Protein AF-A0A6C7N9E8-F1 (afdb_monomer_lite)

Sequence (148 aa):
MQIVQTLETINVNTDDISVFQYFKDLITKNFTKVIGRKNKIFSFFEENEIPQRRYFLKVLNQKYRKSTNEGIENLQDAHFKTFRLIFEQNNMLKPMLFIKIDFAAGRILMKLSSNEKLFVTYIRNYFQDHNIEYNEMTNILILEYKNE

Secondary structure (DSSP, 8-state):
-EEEE-SSEEEEEES-HHHHHHHHHHHHHH-SSEEEETTEEEE---GGGHHHHHHHHHHHHHHHHHHHSSPPTTGGGGGGSEEEEEE--TT-------EEEEEETTEEEEEESS--HHHHHHHHHHSTTS-EEEETTTTEEEEE----

Organism: Campylobacter coli (NCBI:txid195)

Foldseek 3Di:
DDWDDDPAEIEAEDQDPVVLVVLVCLCVVQADQWDDDPFKIKGADDPVRLVSLQVSLVVVQVVVCVVPVDGDPPSNPCSNHMYMYGNDNVDDPPPDWDWDWDDDDQKIKTATPAQPVVVLVVVCVVPVVWDWDADRVRRIIMTGDDDD

pLDDT: mean 89.99, std 8.7, range [50.0, 96.62]

Radius of gyration: 25.24 Å; chains: 1; bounding box: 54×40×62 Å

Structure (mmCIF, N/CA/C/O backbone):
data_AF-A0A6C7N9E8-F1
#
_entry.id   AF-A0A6C7N9E8-F1
#
loop_
_atom_site.group_PDB
_atom_site.id
_atom_site.type_symbol
_atom_site.label_atom_id
_atom_site.label_alt_id
_atom_site.label_comp_id
_atom_site.label_asym_id
_atom_site.label_entity_id
_atom_site.label_seq_id
_atom_site.pdbx_PDB_ins_code
_atom_site.Cartn_x
_atom_site.Cartn_y
_atom_site.Cartn_z
_atom_site.occupancy
_atom_site.B_iso_or_equiv
_atom_site.auth_seq_id
_atom_site.auth_comp_id
_atom_site.auth_asym_id
_atom_site.auth_atom_id
_atom_site.pdbx_PDB_model_num
ATOM 1 N N . MET A 1 1 ? -1.557 12.677 2.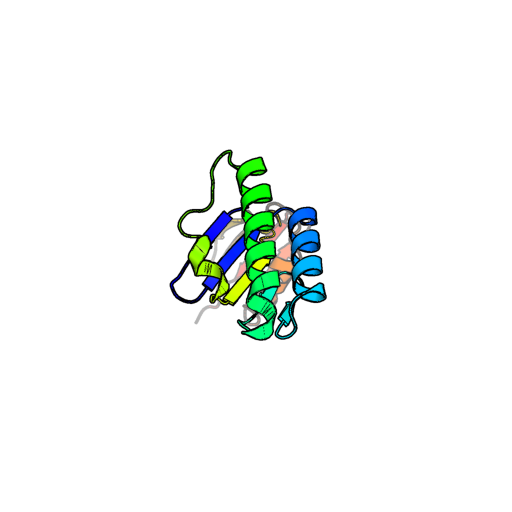645 1.00 88.12 1 MET A N 1
ATOM 2 C CA . MET A 1 1 ? -2.492 11.664 3.193 1.00 88.12 1 MET A CA 1
ATOM 3 C C . MET A 1 1 ? -3.798 11.716 2.423 1.00 88.12 1 MET A C 1
ATOM 5 O O . MET A 1 1 ? -4.386 12.783 2.321 1.00 88.12 1 MET A O 1
ATOM 9 N N . GLN A 1 2 ? -4.238 10.580 1.895 1.00 90.50 2 GLN A N 1
ATOM 10 C CA . GLN A 1 2 ? -5.462 10.424 1.117 1.00 90.50 2 GLN A CA 1
ATOM 11 C C . GLN A 1 2 ? -6.367 9.393 1.796 1.00 90.50 2 GLN A C 1
ATOM 13 O O . GLN A 1 2 ? -5.880 8.390 2.321 1.00 90.50 2 GLN A O 1
ATOM 18 N N . ILE A 1 3 ? -7.677 9.641 1.790 1.00 91.94 3 ILE A N 1
ATOM 19 C CA . ILE A 1 3 ? -8.673 8.736 2.368 1.00 91.94 3 ILE A CA 1
ATOM 20 C C . ILE A 1 3 ? -9.589 8.231 1.258 1.00 91.94 3 ILE A C 1
ATOM 22 O O . ILE A 1 3 ? -10.211 9.030 0.565 1.00 91.94 3 ILE A O 1
ATOM 26 N N . VAL A 1 4 ? -9.693 6.911 1.103 1.00 91.75 4 VAL A N 1
ATOM 27 C CA . VAL A 1 4 ? -10.581 6.274 0.118 1.00 91.75 4 VAL A CA 1
ATOM 28 C C . VAL A 1 4 ? -11.508 5.307 0.834 1.00 91.75 4 VAL A C 1
ATOM 30 O O . VAL A 1 4 ? -11.057 4.343 1.456 1.00 91.75 4 VAL A O 1
ATOM 33 N N . GLN A 1 5 ? -12.811 5.547 0.743 1.00 91.62 5 GLN A N 1
ATOM 34 C CA . GLN A 1 5 ? -13.820 4.715 1.389 1.00 91.62 5 GLN A CA 1
ATOM 35 C C . GLN A 1 5 ? -14.563 3.847 0.378 1.00 91.62 5 GLN A C 1
ATOM 37 O O . GLN A 1 5 ? -14.932 4.298 -0.701 1.00 91.62 5 GLN A O 1
ATOM 42 N N . THR A 1 6 ? -14.826 2.607 0.773 1.00 91.19 6 THR A N 1
ATOM 43 C CA . THR A 1 6 ? -15.800 1.717 0.135 1.00 91.19 6 THR A CA 1
ATOM 44 C C . THR A 1 6 ? -16.889 1.368 1.151 1.00 91.19 6 THR A C 1
ATOM 46 O O . THR A 1 6 ? -16.869 1.860 2.286 1.00 91.19 6 THR A O 1
ATOM 49 N N . LEU A 1 7 ? -17.847 0.521 0.766 1.00 88.62 7 LEU A N 1
ATOM 50 C CA . LEU A 1 7 ? -18.843 -0.008 1.703 1.00 88.62 7 LEU A CA 1
ATOM 51 C C . LEU A 1 7 ? -18.176 -0.771 2.860 1.00 88.62 7 LEU A C 1
ATOM 53 O O . LEU A 1 7 ? -18.527 -0.568 4.015 1.00 88.62 7 LEU A O 1
ATOM 57 N N . GLU A 1 8 ? -17.153 -1.571 2.560 1.00 91.69 8 GLU A N 1
ATOM 58 C CA . GLU A 1 8 ? -16.525 -2.483 3.525 1.00 91.69 8 GLU A CA 1
ATOM 59 C C . GLU A 1 8 ? -15.251 -1.930 4.175 1.00 91.69 8 GLU A C 1
ATOM 61 O O . GLU A 1 8 ? -14.792 -2.449 5.195 1.00 91.69 8 GLU A O 1
ATOM 66 N N . THR A 1 9 ? -14.623 -0.913 3.575 1.00 93.44 9 THR A N 1
ATOM 67 C CA . THR A 1 9 ? -13.268 -0.491 3.957 1.00 93.44 9 THR A CA 1
ATOM 68 C C . THR A 1 9 ? -13.113 1.019 4.031 1.00 93.44 9 THR A C 1
ATOM 70 O O . THR A 1 9 ? -13.749 1.769 3.290 1.00 93.44 9 THR A O 1
ATOM 73 N N . ILE A 1 10 ? -12.212 1.462 4.901 1.00 95.19 10 ILE A N 1
ATOM 74 C CA . ILE A 1 10 ? -11.631 2.804 4.866 1.00 95.19 10 ILE A CA 1
ATOM 75 C C . ILE A 1 10 ? -10.124 2.658 4.677 1.00 95.19 10 ILE A C 1
ATOM 77 O O . ILE A 1 10 ? -9.432 2.055 5.499 1.00 95.19 10 ILE A O 1
ATOM 81 N N . ASN A 1 11 ? -9.635 3.177 3.557 1.00 94.12 11 ASN A N 1
ATOM 82 C CA . ASN A 1 11 ? -8.226 3.184 3.201 1.00 94.12 11 ASN A CA 1
ATOM 83 C C . ASN A 1 11 ? -7.631 4.535 3.580 1.00 94.12 11 ASN A C 1
ATOM 85 O O . ASN A 1 11 ? -8.163 5.578 3.204 1.00 94.12 11 ASN A O 1
ATOM 89 N N . VAL A 1 12 ? -6.534 4.495 4.324 1.00 94.69 12 VAL A N 1
ATOM 90 C CA . VAL A 1 12 ? -5.713 5.634 4.709 1.00 94.69 12 VAL A CA 1
ATOM 91 C C . VAL A 1 12 ? -4.370 5.456 4.023 1.00 94.69 12 VAL A C 1
ATOM 93 O O . VAL A 1 12 ? -3.556 4.636 4.447 1.00 94.69 12 VAL A O 1
ATOM 96 N N . ASN A 1 13 ? -4.149 6.215 2.960 1.00 93.81 13 ASN A N 1
ATOM 97 C CA . ASN A 1 13 ? -2.916 6.188 2.191 1.00 93.81 13 ASN A CA 1
ATOM 98 C C . ASN A 1 13 ? -2.044 7.369 2.616 1.00 93.81 13 ASN A C 1
ATOM 100 O O . ASN A 1 13 ? -2.501 8.517 2.665 1.00 93.81 13 ASN A O 1
ATOM 104 N N . THR A 1 14 ? -0.791 7.107 2.967 1.00 91.94 14 THR A N 1
ATOM 105 C CA . THR A 1 14 ? 0.143 8.152 3.390 1.00 91.94 14 THR A CA 1
ATOM 106 C C . THR A 1 14 ? 1.547 7.859 2.898 1.00 91.94 14 THR A C 1
ATOM 108 O O . THR A 1 14 ? 2.018 6.732 2.984 1.00 91.94 14 THR A O 1
ATOM 111 N N . ASP A 1 15 ? 2.223 8.890 2.423 1.00 90.44 15 ASP A N 1
ATOM 112 C CA . ASP A 1 15 ? 3.640 8.913 2.065 1.00 90.44 15 ASP A CA 1
ATOM 113 C C . ASP A 1 15 ? 4.528 9.462 3.192 1.00 90.44 15 ASP A C 1
ATOM 115 O O . ASP A 1 15 ? 5.751 9.337 3.152 1.00 90.44 15 ASP A O 1
ATOM 119 N N . ASP A 1 16 ? 3.916 9.998 4.249 1.00 89.94 16 ASP A N 1
ATOM 120 C CA . ASP A 1 16 ? 4.589 10.375 5.489 1.00 89.94 16 ASP A CA 1
ATOM 121 C C . ASP A 1 16 ? 4.768 9.153 6.409 1.00 89.94 16 ASP A C 1
ATOM 123 O O . ASP A 1 16 ? 3.799 8.574 6.921 1.00 89.94 16 ASP A O 1
ATOM 127 N N . ILE A 1 17 ? 6.031 8.774 6.634 1.00 89.75 17 ILE A N 1
ATOM 128 C CA . ILE A 1 17 ? 6.412 7.626 7.466 1.00 89.75 17 ILE A CA 1
ATOM 129 C C . ILE A 1 17 ? 6.071 7.838 8.943 1.00 89.75 17 ILE A C 1
ATOM 131 O O . ILE A 1 17 ? 5.696 6.887 9.627 1.00 89.75 17 ILE A O 1
ATOM 135 N N . SER A 1 18 ? 6.147 9.072 9.437 1.00 91.31 18 SER A N 1
ATOM 136 C CA . SER A 1 18 ? 5.838 9.407 10.828 1.00 91.31 18 SER A CA 1
ATOM 137 C C . SER A 1 18 ? 4.343 9.257 11.086 1.00 91.31 18 SER A C 1
ATOM 139 O O . SER A 1 18 ? 3.930 8.689 12.098 1.00 91.31 18 SER A O 1
ATOM 141 N N . VAL A 1 19 ? 3.516 9.708 10.137 1.00 92.44 19 VAL A N 1
ATOM 142 C CA . VAL A 1 19 ? 2.060 9.512 10.179 1.00 92.44 19 VAL A CA 1
ATOM 143 C C . VAL A 1 19 ? 1.709 8.027 10.101 1.00 92.44 19 VAL A C 1
ATOM 145 O O . VAL A 1 19 ? 0.864 7.565 10.872 1.00 92.44 19 VAL A O 1
ATOM 148 N N . PHE A 1 20 ? 2.378 7.270 9.227 1.00 94.88 20 PHE A N 1
ATOM 149 C CA . PHE A 1 20 ? 2.171 5.827 9.121 1.00 94.88 20 PHE A CA 1
ATOM 150 C C . PHE A 1 20 ? 2.491 5.100 10.430 1.00 94.88 20 PHE A C 1
ATOM 152 O O . PHE A 1 20 ? 1.637 4.369 10.927 1.00 94.88 20 PHE A O 1
ATOM 159 N N . GLN A 1 21 ? 3.679 5.308 11.012 1.00 94.25 21 GLN A N 1
ATOM 160 C CA . GLN A 1 21 ? 4.056 4.630 12.259 1.00 94.25 21 GLN A CA 1
ATOM 161 C C . GLN A 1 21 ? 3.114 5.008 13.402 1.00 94.25 21 GLN A C 1
ATOM 163 O O . GLN A 1 21 ? 2.611 4.126 14.088 1.00 94.25 21 GLN A O 1
ATOM 168 N N . TYR A 1 22 ? 2.761 6.290 13.530 1.00 95.44 22 TYR A N 1
ATOM 169 C CA . TYR A 1 22 ? 1.812 6.743 14.546 1.00 95.44 22 TYR A CA 1
ATOM 170 C C . TYR A 1 22 ? 0.472 5.992 14.489 1.00 95.44 22 TYR A C 1
ATOM 172 O O . TYR A 1 22 ? -0.013 5.488 15.504 1.00 95.44 22 TYR A O 1
ATOM 180 N N . PHE A 1 23 ? -0.147 5.901 13.307 1.00 96.31 23 PHE A N 1
ATOM 181 C CA . PHE A 1 23 ? -1.422 5.196 13.174 1.00 96.31 23 PHE A CA 1
ATOM 182 C C . PHE A 1 23 ? -1.267 3.682 13.281 1.00 96.31 23 PHE A C 1
ATOM 184 O O . PHE A 1 23 ? -2.148 3.024 13.834 1.00 96.31 23 PHE A O 1
ATOM 191 N N . LYS A 1 24 ? -0.157 3.126 12.791 1.00 95.69 24 LYS A N 1
ATOM 192 C CA . LYS A 1 24 ? 0.164 1.706 12.926 1.00 95.69 24 LYS A CA 1
ATOM 193 C C . LYS A 1 24 ? 0.277 1.302 14.397 1.00 95.69 24 LYS A C 1
ATOM 195 O O . LYS A 1 24 ? -0.294 0.280 14.778 1.00 95.69 24 LYS A O 1
ATOM 200 N N . ASP A 1 25 ? 0.940 2.108 15.217 1.00 95.31 25 ASP A N 1
ATOM 201 C CA . ASP A 1 25 ? 1.091 1.864 16.653 1.00 95.31 25 ASP A CA 1
ATOM 202 C C . ASP A 1 25 ? -0.255 1.970 17.374 1.00 95.31 25 ASP A C 1
ATOM 204 O O . ASP A 1 25 ? -0.596 1.105 18.180 1.00 95.31 25 ASP A O 1
ATOM 208 N N . LEU A 1 26 ? -1.073 2.974 17.034 1.00 95.56 26 LEU A N 1
ATOM 209 C CA . LEU A 1 26 ? -2.435 3.087 17.563 1.00 95.56 26 LEU A CA 1
ATOM 210 C C . LEU A 1 26 ? -3.301 1.875 17.207 1.00 95.56 26 LEU A C 1
ATOM 212 O O . LEU A 1 26 ? -3.994 1.360 18.081 1.00 95.56 26 LEU A O 1
ATOM 216 N N . ILE A 1 27 ? -3.261 1.417 15.954 1.00 95.81 27 ILE A N 1
ATOM 217 C CA . ILE A 1 27 ? -4.000 0.231 15.504 1.00 95.81 27 ILE A CA 1
ATOM 218 C C . ILE A 1 27 ? -3.535 -1.003 16.278 1.00 95.81 27 ILE A C 1
ATOM 220 O O . ILE A 1 27 ? -4.354 -1.709 16.855 1.00 95.81 27 ILE A O 1
ATOM 224 N N . THR A 1 28 ? -2.223 -1.232 16.337 1.00 94.44 28 THR A N 1
ATOM 225 C CA . THR A 1 28 ? -1.636 -2.427 16.963 1.00 94.44 28 THR A CA 1
ATOM 226 C C . THR A 1 28 ? -1.880 -2.464 18.473 1.00 94.44 28 THR A C 1
ATOM 228 O O . THR A 1 28 ? -2.042 -3.535 19.045 1.00 94.44 28 THR A O 1
ATOM 231 N N . LYS A 1 29 ? -1.928 -1.299 19.131 1.00 94.88 29 LYS A N 1
ATOM 232 C CA . LYS A 1 29 ? -2.165 -1.196 20.576 1.00 94.88 29 LYS A CA 1
ATOM 233 C C . LYS A 1 29 ? -3.631 -1.390 20.968 1.00 94.88 29 LYS A C 1
ATOM 235 O O . LYS A 1 29 ? -3.890 -1.866 22.068 1.00 94.88 29 LYS A O 1
ATOM 240 N N . ASN A 1 30 ? -4.574 -0.953 20.130 1.00 94.06 30 ASN A N 1
ATOM 241 C CA . ASN A 1 30 ? -5.986 -0.849 20.518 1.00 94.06 30 ASN A CA 1
ATOM 242 C C . ASN A 1 30 ? -6.902 -1.881 19.852 1.00 94.06 30 ASN A C 1
ATOM 244 O O . ASN A 1 30 ? -8.028 -2.034 20.320 1.00 94.06 30 ASN A O 1
ATOM 248 N N . PHE A 1 31 ? -6.457 -2.548 18.784 1.00 96.19 31 PHE A N 1
ATOM 249 C CA . PHE A 1 31 ? -7.260 -3.518 18.040 1.00 96.19 31 PHE A CA 1
ATOM 250 C C . PHE A 1 31 ? -6.618 -4.903 18.076 1.00 96.19 31 PHE A C 1
ATOM 252 O O . PHE A 1 31 ? -5.407 -5.051 17.929 1.00 96.19 31 PHE A O 1
ATOM 259 N N . THR A 1 32 ? -7.446 -5.926 18.244 1.00 94.12 32 THR A N 1
ATOM 260 C CA . THR A 1 32 ? -7.032 -7.322 18.417 1.00 94.12 32 THR A CA 1
ATOM 261 C C . THR A 1 32 ? -6.874 -8.038 17.077 1.00 94.12 32 THR A C 1
ATOM 263 O O . THR A 1 32 ? -5.870 -8.713 16.846 1.00 94.12 32 THR A O 1
ATOM 266 N N . LYS A 1 33 ? -7.820 -7.859 16.144 1.00 95.25 33 LYS A N 1
ATOM 267 C CA . LYS A 1 33 ? -7.771 -8.476 14.806 1.00 95.25 33 LYS A CA 1
ATOM 268 C C . LYS A 1 33 ? -7.013 -7.611 13.808 1.00 95.25 33 LYS A C 1
ATOM 270 O O . LYS A 1 33 ? -7.597 -6.918 12.971 1.00 95.25 33 LYS A O 1
ATOM 275 N N . VAL A 1 34 ? -5.687 -7.681 13.889 1.00 95.56 34 VAL A N 1
ATOM 276 C CA . VAL A 1 34 ? -4.768 -6.883 13.074 1.00 95.56 34 VAL A CA 1
ATOM 277 C C . VAL A 1 34 ? -3.833 -7.770 12.251 1.00 95.56 34 VAL A C 1
ATOM 279 O O . VAL A 1 34 ? -3.229 -8.704 12.768 1.00 95.56 34 VAL A O 1
ATOM 282 N N . ILE A 1 35 ? -3.665 -7.451 10.963 1.00 94.56 35 ILE A N 1
ATOM 283 C CA . ILE A 1 35 ? -2.672 -8.083 10.080 1.00 94.56 35 ILE A CA 1
ATOM 284 C C . ILE A 1 35 ? -1.754 -7.004 9.506 1.00 94.56 35 ILE A C 1
ATOM 286 O O . ILE A 1 35 ? -2.187 -6.143 8.740 1.00 94.56 35 ILE A O 1
ATOM 290 N N . GLY A 1 36 ? -0.467 -7.062 9.853 1.00 90.12 36 GLY A N 1
ATOM 291 C CA . GLY A 1 36 ? 0.552 -6.107 9.415 1.00 90.12 36 GLY A CA 1
ATOM 292 C C . GLY A 1 36 ? 1.582 -6.701 8.450 1.00 90.12 36 GLY A C 1
ATOM 293 O O . GLY A 1 36 ? 1.992 -7.851 8.573 1.00 90.12 36 GLY A O 1
ATOM 294 N N . ARG A 1 37 ? 2.049 -5.887 7.500 1.00 87.31 37 ARG A N 1
ATOM 295 C CA . ARG A 1 37 ? 3.299 -6.062 6.739 1.00 87.31 37 ARG A CA 1
ATOM 296 C C . ARG A 1 37 ? 4.101 -4.755 6.795 1.00 87.31 37 ARG A C 1
ATOM 298 O O . ARG A 1 37 ? 3.612 -3.750 7.303 1.00 87.31 37 ARG A O 1
ATOM 305 N N . LYS A 1 38 ? 5.317 -4.747 6.234 1.00 85.12 38 LYS A N 1
ATOM 306 C CA . LYS A 1 38 ? 6.241 -3.593 6.262 1.00 85.12 38 LYS A CA 1
ATOM 307 C C . LYS A 1 38 ? 5.561 -2.247 5.946 1.00 85.12 38 LYS A C 1
ATOM 309 O O . LYS A 1 38 ? 5.710 -1.310 6.720 1.00 85.12 38 LYS A O 1
ATOM 314 N N . ASN A 1 39 ? 4.768 -2.197 4.871 1.00 91.12 39 ASN A N 1
ATOM 315 C CA . ASN A 1 39 ? 4.176 -0.958 4.342 1.00 91.12 39 ASN A CA 1
ATOM 316 C C . ASN A 1 39 ? 2.642 -0.915 4.446 1.00 91.12 39 ASN A C 1
ATOM 318 O O . ASN A 1 39 ? 2.007 -0.083 3.809 1.00 91.12 39 ASN A O 1
ATOM 322 N N . LYS A 1 40 ? 2.010 -1.852 5.160 1.00 94.50 40 LYS A N 1
ATOM 323 C CA . LYS A 1 40 ? 0.545 -1.894 5.251 1.00 94.50 40 LYS A CA 1
ATOM 324 C C . LYS A 1 40 ? 0.072 -2.574 6.518 1.00 94.50 40 LYS A C 1
ATOM 326 O O . LYS A 1 40 ? 0.684 -3.543 6.956 1.00 94.50 40 LYS A O 1
ATOM 331 N N . ILE A 1 41 ? -1.042 -2.116 7.062 1.00 96.62 41 ILE A N 1
ATOM 332 C CA . ILE A 1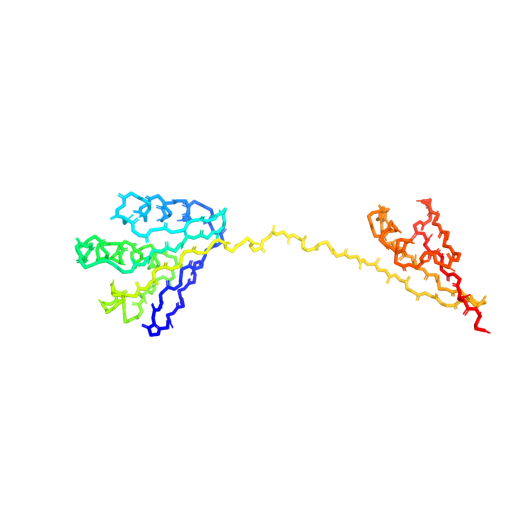 41 ? -1.697 -2.738 8.207 1.00 96.62 41 ILE A CA 1
ATOM 333 C C . ILE A 1 41 ? -3.209 -2.727 8.007 1.00 96.62 41 ILE A C 1
ATOM 335 O O . ILE A 1 41 ? -3.789 -1.745 7.544 1.00 96.62 41 ILE A O 1
ATOM 339 N N . PHE A 1 42 ? -3.825 -3.860 8.317 1.00 96.38 42 PHE A N 1
ATOM 340 C CA . PHE A 1 42 ? -5.258 -4.093 8.240 1.00 96.38 42 PHE A CA 1
ATOM 341 C C . PHE A 1 42 ? -5.785 -4.298 9.654 1.00 96.38 42 PHE A C 1
ATOM 343 O O . PHE A 1 42 ? -5.183 -5.055 10.411 1.00 96.38 42 PHE A O 1
ATOM 350 N N . SER A 1 43 ? -6.902 -3.664 9.995 1.00 96.06 43 SER A N 1
ATOM 351 C CA . SER A 1 43 ? -7.648 -3.930 11.225 1.00 96.06 43 SER A CA 1
ATOM 352 C C . SER A 1 43 ? -9.092 -4.272 10.883 1.00 96.06 43 SER A C 1
ATOM 354 O O . SER A 1 43 ? -9.846 -3.440 10.363 1.00 96.06 43 SER A O 1
ATOM 356 N N . PHE A 1 44 ? -9.462 -5.517 11.160 1.00 96.00 44 PHE A N 1
ATOM 357 C CA . PHE A 1 44 ? -10.805 -6.039 10.926 1.00 96.00 44 PHE A CA 1
ATOM 358 C C . PHE A 1 44 ? -11.742 -5.599 12.043 1.00 96.00 44 PHE A C 1
ATOM 360 O O . PHE A 1 44 ? -11.291 -5.224 13.124 1.00 96.00 44 PHE A O 1
ATOM 367 N N . PHE A 1 45 ? -13.037 -5.565 11.747 1.00 94.44 45 PHE A N 1
ATOM 368 C CA . PHE A 1 45 ? -14.048 -5.161 12.713 1.00 94.44 45 PHE A CA 1
ATOM 369 C C . PHE A 1 45 ? -14.178 -6.183 13.840 1.00 94.44 45 PHE A C 1
ATOM 371 O O . PHE A 1 45 ? -14.301 -7.370 13.564 1.00 94.44 45 PHE A O 1
ATOM 378 N N . GLU A 1 46 ? -14.205 -5.677 15.072 1.00 93.75 46 GLU A N 1
ATOM 379 C CA . GLU A 1 46 ? -14.564 -6.403 16.286 1.00 93.75 46 GLU A CA 1
ATOM 380 C C . GLU A 1 46 ? -15.532 -5.548 17.108 1.00 93.75 46 GLU A C 1
ATOM 382 O O . GLU A 1 46 ? -15.326 -4.344 17.296 1.00 93.75 46 GLU A O 1
ATOM 387 N N . GLU A 1 47 ? -16.608 -6.166 17.589 1.00 92.38 47 GLU A N 1
ATOM 388 C CA . GLU A 1 47 ? -17.718 -5.462 18.237 1.00 92.38 47 GLU A CA 1
ATOM 389 C C . GLU A 1 47 ? -17.330 -4.873 19.601 1.00 92.38 47 GLU A C 1
ATOM 391 O O . GLU A 1 47 ? -17.705 -3.748 19.939 1.00 92.38 47 GLU A O 1
ATOM 396 N N . ASN A 1 48 ? -16.489 -5.580 20.355 1.00 94.19 48 ASN A N 1
ATOM 397 C CA . ASN A 1 48 ? -15.968 -5.124 21.647 1.00 94.19 48 ASN A CA 1
ATOM 398 C C . ASN A 1 48 ? -15.006 -3.920 21.537 1.00 94.19 48 ASN A C 1
ATOM 400 O O . ASN A 1 48 ? -14.650 -3.332 22.558 1.00 94.19 48 ASN A O 1
ATOM 404 N N . GLU A 1 49 ? -14.614 -3.526 20.322 1.00 94.44 49 GLU A N 1
ATOM 405 C CA . GLU A 1 49 ? -13.695 -2.415 20.054 1.00 94.44 49 GLU A CA 1
ATOM 406 C C . GLU A 1 49 ? -14.398 -1.156 19.524 1.00 94.44 49 GLU A C 1
ATOM 408 O O . GLU A 1 49 ? -13.736 -0.167 19.195 1.00 94.44 49 GLU A O 1
ATOM 413 N N . ILE A 1 50 ? -15.734 -1.145 19.418 1.00 93.81 50 ILE A N 1
ATOM 414 C CA . ILE A 1 50 ? -16.494 -0.003 18.873 1.00 93.81 50 ILE A CA 1
ATOM 415 C C . ILE A 1 50 ? -16.076 1.349 19.496 1.00 93.81 50 ILE A C 1
ATOM 417 O O . ILE A 1 50 ? -15.857 2.299 18.731 1.00 93.81 50 ILE A O 1
ATOM 421 N N . PRO A 1 51 ? -15.912 1.489 20.830 1.00 94.50 51 PRO A N 1
ATOM 422 C CA . PRO A 1 51 ? -15.451 2.743 21.431 1.00 94.50 51 PRO A CA 1
ATOM 423 C C . PRO A 1 51 ? -14.068 3.185 20.927 1.00 94.50 51 PRO A C 1
ATOM 425 O O . PRO A 1 51 ? -13.889 4.340 20.525 1.00 94.50 51 PRO A O 1
ATOM 428 N N . GLN A 1 52 ? -13.103 2.265 20.891 1.00 94.88 52 GLN A N 1
ATOM 429 C CA . GLN A 1 52 ? -11.730 2.494 20.444 1.00 94.88 52 GLN A CA 1
ATOM 430 C C . GLN A 1 52 ? -11.706 2.855 18.955 1.00 94.88 52 GLN A C 1
ATOM 432 O O . GLN A 1 52 ? -11.013 3.790 18.554 1.00 94.88 52 GLN A O 1
A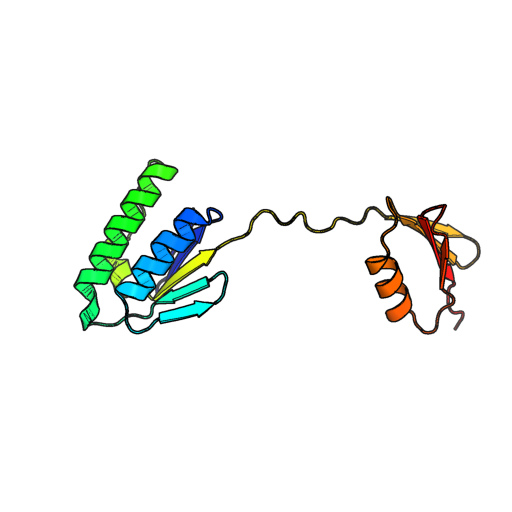TOM 437 N N . ARG A 1 53 ? -12.519 2.179 18.135 1.00 95.00 53 ARG A N 1
ATOM 438 C CA . ARG A 1 53 ? -12.649 2.449 16.695 1.00 95.00 53 ARG A CA 1
ATOM 439 C C . ARG A 1 53 ? -13.232 3.834 16.429 1.00 95.00 53 ARG A C 1
ATOM 441 O O . ARG A 1 53 ? -12.699 4.571 15.602 1.00 95.00 53 ARG A O 1
ATOM 448 N N . ARG A 1 54 ? -14.269 4.245 17.167 1.00 94.94 54 ARG A N 1
ATOM 449 C CA . ARG A 1 54 ? -14.824 5.611 17.080 1.00 94.94 54 ARG A CA 1
ATOM 450 C C . ARG A 1 54 ? -13.797 6.667 17.482 1.00 94.94 54 ARG A C 1
ATOM 452 O O . ARG A 1 54 ? -13.702 7.707 16.831 1.00 94.94 54 ARG A O 1
ATOM 459 N N . TYR A 1 55 ? -13.015 6.408 18.529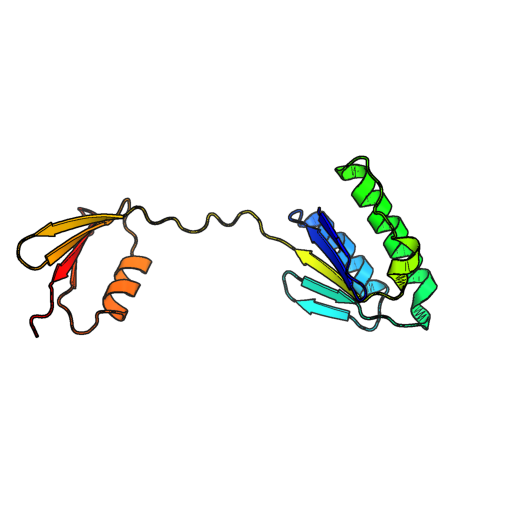 1.00 94.94 55 TYR A N 1
ATOM 460 C CA . TYR A 1 55 ? -11.937 7.307 18.937 1.00 94.94 55 TYR A CA 1
ATOM 461 C C . TYR A 1 55 ? -10.839 7.400 17.869 1.00 94.94 55 TYR A C 1
ATOM 463 O O . TYR A 1 55 ? -10.443 8.503 17.494 1.00 94.94 55 TYR A O 1
ATOM 471 N N . PHE A 1 56 ? -10.412 6.267 17.308 1.00 95.25 56 PHE A N 1
ATOM 472 C CA . PHE A 1 56 ? -9.445 6.223 16.212 1.00 95.25 56 PHE A CA 1
ATOM 473 C C . PHE A 1 56 ? -9.896 7.071 15.017 1.00 95.25 56 PHE A C 1
ATOM 475 O O . PHE A 1 56 ? -9.116 7.874 14.510 1.00 95.25 56 PHE A O 1
ATOM 482 N N . LEU A 1 57 ? -11.168 6.979 14.617 1.00 94.75 57 LEU A N 1
ATOM 483 C CA . LEU A 1 57 ? -11.722 7.797 13.534 1.00 94.75 57 LEU A CA 1
ATOM 484 C C . LEU A 1 57 ? -11.709 9.299 13.861 1.00 94.75 57 LEU A C 1
ATOM 486 O O . LEU A 1 57 ? -11.392 10.110 12.993 1.00 94.75 57 LEU A O 1
ATOM 490 N N . LYS A 1 58 ? -11.972 9.696 15.114 1.00 94.56 58 LYS A N 1
ATOM 491 C CA . LYS A 1 58 ? -11.831 11.104 15.536 1.00 94.56 58 LYS A CA 1
ATOM 492 C C . LYS A 1 58 ? -10.390 11.596 15.386 1.00 94.56 58 LYS A C 1
ATOM 494 O O . LYS A 1 58 ? -10.177 12.683 14.848 1.00 94.56 58 LYS A O 1
ATOM 499 N N . VAL A 1 59 ? -9.413 10.794 15.813 1.00 94.94 59 VAL A N 1
ATOM 500 C CA . VAL A 1 59 ? -7.980 11.113 15.672 1.00 94.94 59 VAL A CA 1
ATOM 501 C C . VAL A 1 59 ? -7.576 11.184 14.195 1.00 94.94 59 VAL A C 1
ATOM 503 O O . VAL A 1 59 ? -6.880 12.118 13.791 1.00 94.94 59 VAL A O 1
ATOM 506 N N . LEU A 1 60 ? -8.055 10.245 13.373 1.00 94.62 60 LEU A N 1
ATOM 507 C CA . LEU A 1 60 ? -7.834 10.229 11.927 1.00 94.62 60 LEU A CA 1
ATOM 508 C C . LEU A 1 60 ? -8.354 11.512 11.268 1.00 94.62 60 LEU A C 1
ATOM 510 O O . LEU A 1 60 ? -7.603 12.187 10.566 1.00 94.62 60 LEU A O 1
ATOM 514 N N . ASN A 1 61 ? -9.601 11.893 11.557 1.00 94.62 61 ASN A N 1
ATOM 515 C CA . ASN A 1 61 ? -10.205 13.121 11.040 1.00 94.62 61 ASN A CA 1
ATOM 516 C C . ASN A 1 61 ? -9.437 14.369 11.489 1.00 94.62 61 ASN A C 1
ATOM 518 O O . ASN A 1 61 ? -9.236 15.292 10.708 1.00 94.62 61 ASN A O 1
ATOM 522 N N . GLN A 1 62 ? -8.978 14.399 12.744 1.00 94.19 62 GLN A N 1
ATOM 523 C CA . GLN A 1 62 ? -8.198 15.519 13.263 1.00 94.19 62 GLN A CA 1
ATOM 524 C C . GLN A 1 62 ? -6.867 15.675 12.517 1.00 94.19 62 GLN A C 1
ATOM 526 O O . GLN A 1 62 ? -6.501 16.797 12.167 1.00 94.19 62 GLN A O 1
ATOM 531 N N . LYS A 1 63 ? -6.139 14.580 12.256 1.00 92.75 63 LYS A N 1
ATOM 532 C CA . LYS A 1 63 ? -4.908 14.647 11.453 1.00 92.75 63 LYS A CA 1
ATOM 533 C C . LYS A 1 63 ? -5.194 15.011 9.995 1.00 92.75 63 LYS A C 1
ATOM 535 O O . LYS A 1 63 ? -4.456 15.819 9.447 1.00 92.75 63 LYS A O 1
ATOM 540 N N . TYR A 1 64 ? -6.263 14.480 9.401 1.00 92.88 64 TYR A N 1
ATOM 541 C CA . TYR A 1 64 ? -6.654 14.802 8.025 1.00 92.88 64 TYR A CA 1
ATOM 542 C C . TYR A 1 64 ? -7.001 16.285 7.848 1.00 92.88 64 TYR A C 1
ATOM 544 O O . TYR A 1 64 ? -6.478 16.935 6.943 1.00 92.88 64 TYR A O 1
ATOM 552 N N . ARG A 1 65 ? -7.783 16.854 8.775 1.00 92.19 65 ARG A N 1
ATOM 553 C CA . ARG A 1 65 ? -8.105 18.290 8.810 1.00 92.19 65 ARG A CA 1
ATOM 554 C C . ARG A 1 65 ? -6.866 19.164 8.900 1.00 92.19 65 ARG A C 1
ATOM 556 O O . ARG A 1 65 ? -6.799 20.188 8.236 1.00 92.19 65 ARG A O 1
ATOM 563 N N . LYS A 1 66 ? -5.862 18.760 9.682 1.00 89.19 66 LYS A N 1
ATOM 564 C CA . LYS A 1 66 ? -4.604 19.516 9.784 1.00 89.19 66 LYS A CA 1
ATOM 565 C C . LYS A 1 66 ? -3.824 19.567 8.467 1.00 89.19 66 LYS A C 1
ATOM 567 O O . LYS A 1 66 ? -3.111 20.539 8.260 1.00 89.19 66 LYS A O 1
ATOM 572 N N . SER A 1 67 ? -3.930 18.549 7.608 1.00 82.94 67 SER A N 1
ATOM 573 C CA . SER A 1 67 ? -3.197 18.510 6.334 1.00 82.94 67 SER A CA 1
ATOM 574 C C . SER A 1 67 ? -3.977 19.062 5.141 1.00 82.94 67 SER A C 1
ATOM 576 O O . SER A 1 67 ? -3.356 19.489 4.177 1.00 82.94 67 SER A O 1
ATOM 578 N N . THR A 1 68 ? -5.311 19.019 5.172 1.00 85.94 68 THR A N 1
ATOM 579 C CA . THR A 1 68 ? -6.169 19.374 4.019 1.00 85.94 68 THR A CA 1
ATOM 580 C C . THR A 1 68 ? -7.098 20.558 4.278 1.00 85.94 68 THR A C 1
ATOM 582 O O . THR A 1 68 ? -7.705 21.063 3.347 1.00 85.94 68 THR A O 1
ATOM 585 N N . ASN A 1 69 ? -7.218 21.006 5.533 1.00 85.69 69 ASN A N 1
ATOM 586 C CA . ASN A 1 69 ? -8.232 21.957 6.001 1.00 85.69 69 ASN A CA 1
ATOM 587 C C . ASN A 1 69 ? -9.692 21.481 5.817 1.00 85.69 69 ASN A C 1
ATOM 589 O O . ASN A 1 69 ? -10.628 22.240 6.056 1.00 85.69 69 ASN A O 1
ATOM 593 N N . GLU A 1 70 ? -9.894 20.206 5.470 1.00 87.94 70 GLU A N 1
ATOM 594 C CA . GLU A 1 70 ? -11.198 19.590 5.220 1.00 87.94 70 GLU A CA 1
ATOM 595 C C . GLU A 1 70 ? -11.440 18.388 6.142 1.00 87.94 70 GLU A C 1
ATOM 597 O O . GLU A 1 70 ? -10.515 17.755 6.654 1.00 87.94 70 GLU A O 1
ATOM 602 N N . GLY A 1 71 ? -12.711 18.077 6.406 1.00 87.25 71 GLY A N 1
ATOM 603 C CA . GLY A 1 71 ? -13.103 16.880 7.151 1.00 87.25 71 GLY A CA 1
ATOM 604 C C . GLY A 1 71 ? -13.285 15.670 6.242 1.00 87.25 71 GLY A C 1
ATOM 605 O O . GLY A 1 71 ? -13.628 15.814 5.077 1.00 87.25 71 GLY A O 1
ATOM 606 N N . ILE A 1 72 ? -13.120 14.468 6.794 1.00 89.62 72 ILE A N 1
ATOM 607 C CA . ILE A 1 72 ? -13.454 13.240 6.067 1.00 89.62 72 ILE A CA 1
ATOM 608 C C . ILE A 1 72 ? -14.978 13.066 6.059 1.00 89.62 72 ILE A C 1
ATOM 610 O O . ILE A 1 72 ? -15.602 12.969 7.120 1.00 89.62 72 ILE A O 1
ATOM 614 N N . GLU A 1 73 ? -15.572 12.998 4.871 1.00 85.69 73 GLU A N 1
ATOM 615 C CA . GLU A 1 73 ? -17.007 12.760 4.696 1.00 85.69 73 GLU A CA 1
ATOM 616 C C . GLU A 1 73 ? -17.428 11.362 5.178 1.00 85.69 73 GLU A C 1
ATOM 618 O O . GLU A 1 73 ? -16.669 10.396 5.083 1.00 85.69 73 GLU A O 1
ATOM 623 N N . ASN A 1 74 ? -18.655 11.236 5.696 1.00 83.00 74 ASN A N 1
ATOM 624 C CA . ASN A 1 74 ? -19.281 9.958 6.082 1.00 83.00 74 ASN A CA 1
ATOM 625 C C . ASN A 1 74 ? -18.462 9.083 7.054 1.00 83.00 74 ASN A C 1
ATOM 627 O O . ASN A 1 74 ? -18.615 7.864 7.111 1.00 83.00 74 ASN A O 1
ATOM 631 N N . LEU A 1 75 ? -17.590 9.699 7.857 1.00 87.12 75 LEU A N 1
ATOM 632 C CA . LEU A 1 75 ? -16.708 8.970 8.770 1.00 87.12 75 LEU A CA 1
ATOM 633 C C . LEU A 1 75 ? -17.450 8.320 9.949 1.00 87.12 75 LEU A C 1
ATOM 635 O O . LEU A 1 75 ? -16.930 7.398 10.572 1.00 87.12 75 LEU A O 1
ATOM 639 N N . GLN A 1 76 ? -18.653 8.798 10.277 1.00 79.06 76 GLN A N 1
ATOM 640 C CA . GLN A 1 76 ? -19.397 8.367 11.468 1.00 79.06 76 GLN A CA 1
ATOM 641 C C . GLN A 1 76 ? -19.752 6.872 11.409 1.00 79.06 76 GLN A C 1
ATOM 643 O O . GLN A 1 76 ? -19.606 6.155 12.402 1.00 79.06 76 GLN A O 1
ATOM 648 N N . ASP A 1 77 ? -20.069 6.378 10.214 1.00 82.88 77 ASP A N 1
ATOM 649 C CA . ASP A 1 77 ? -20.453 4.983 9.974 1.00 82.88 77 ASP A CA 1
ATOM 650 C C . ASP A 1 77 ? -19.258 4.090 9.621 1.00 82.88 77 ASP A C 1
ATOM 652 O O . ASP A 1 77 ? -19.376 2.871 9.506 1.00 82.88 77 ASP A O 1
ATOM 656 N N . ALA A 1 78 ? -18.061 4.670 9.498 1.00 91.06 78 ALA A N 1
ATOM 657 C CA . ALA A 1 78 ? -16.871 3.927 9.111 1.00 91.06 78 ALA A CA 1
ATOM 658 C C . ALA A 1 78 ? -16.366 2.977 10.210 1.00 91.06 78 ALA A C 1
ATOM 660 O O . ALA A 1 78 ? -15.518 2.140 9.926 1.00 91.06 78 ALA A O 1
ATOM 661 N N . HIS A 1 79 ? -16.867 3.056 11.448 1.00 91.69 79 HIS A N 1
ATOM 662 C CA . HIS A 1 79 ? -16.357 2.252 12.567 1.00 91.69 79 HIS A CA 1
ATOM 663 C C . HIS A 1 79 ? -16.561 0.741 12.396 1.00 91.69 79 HIS A C 1
ATOM 665 O O . HIS A 1 79 ? -15.769 -0.031 12.933 1.00 91.69 79 HIS A O 1
ATOM 671 N N . PHE A 1 80 ? -17.550 0.326 11.605 1.00 93.50 80 PHE A N 1
ATOM 672 C CA . PHE A 1 80 ? -17.785 -1.077 11.249 1.00 93.50 80 PHE A CA 1
ATOM 673 C C . PHE A 1 80 ? -16.916 -1.568 10.084 1.00 93.50 80 PHE A C 1
ATOM 675 O O . PHE A 1 80 ? -16.863 -2.761 9.801 1.00 93.50 80 PHE A O 1
ATOM 682 N N . LYS A 1 81 ? -16.231 -0.659 9.383 1.00 94.75 81 LYS A N 1
ATOM 683 C CA . LYS A 1 81 ? -15.424 -0.996 8.210 1.00 94.75 81 LYS A CA 1
ATOM 684 C C . LYS A 1 81 ? -14.075 -1.567 8.624 1.00 94.75 81 LYS A C 1
ATOM 686 O O . LYS A 1 81 ? -13.532 -1.245 9.683 1.00 94.75 81 LYS A O 1
ATOM 691 N N . THR A 1 82 ? -13.485 -2.355 7.734 1.00 95.44 82 THR A N 1
ATOM 692 C CA . THR A 1 82 ? -12.079 -2.748 7.847 1.00 95.44 82 THR A CA 1
ATOM 693 C C . THR A 1 82 ? -11.192 -1.529 7.612 1.00 95.44 82 THR A C 1
ATOM 695 O O . THR A 1 82 ? -11.302 -0.854 6.585 1.00 95.44 82 THR A O 1
ATOM 698 N N . PHE A 1 83 ? -10.286 -1.255 8.545 1.00 96.06 83 PHE A N 1
ATOM 699 C CA . PHE A 1 83 ? -9.318 -0.172 8.411 1.00 96.06 83 PHE A CA 1
ATOM 700 C C . PHE A 1 83 ? -8.103 -0.678 7.651 1.00 96.06 83 PHE A C 1
ATOM 702 O O . PHE A 1 83 ? -7.534 -1.714 7.998 1.00 96.06 83 PHE A O 1
ATOM 709 N N . ARG A 1 84 ? -7.705 0.049 6.613 1.00 96.25 84 ARG A N 1
ATOM 710 C CA . ARG A 1 84 ? -6.533 -0.259 5.796 1.00 96.25 84 ARG A CA 1
ATOM 711 C C . ARG A 1 84 ? -5.616 0.947 5.823 1.00 96.25 84 ARG A C 1
ATOM 713 O O . ARG A 1 84 ? -5.939 1.967 5.236 1.00 96.25 84 ARG A O 1
ATOM 720 N N . LEU A 1 85 ? -4.490 0.850 6.513 1.00 96.56 85 LEU A N 1
ATOM 721 C CA . LEU A 1 85 ? -3.471 1.895 6.508 1.00 96.56 85 LEU A CA 1
ATOM 722 C C . LEU A 1 85 ? -2.324 1.440 5.607 1.00 96.56 85 LEU A C 1
ATOM 724 O O . LEU A 1 85 ? -1.735 0.380 5.831 1.00 96.56 85 LEU A O 1
ATOM 728 N N . ILE A 1 86 ? -2.026 2.233 4.585 1.00 95.12 86 ILE A N 1
ATOM 729 C CA . ILE A 1 86 ? -1.055 1.923 3.540 1.00 95.12 86 ILE A CA 1
ATOM 730 C C . ILE A 1 86 ? -0.005 3.032 3.521 1.00 95.12 86 ILE A C 1
ATOM 732 O O . ILE A 1 86 ? -0.328 4.213 3.395 1.00 95.12 86 ILE A O 1
ATOM 736 N N . PHE A 1 87 ? 1.258 2.634 3.657 1.00 93.31 87 PHE A N 1
ATOM 737 C CA . PHE A 1 87 ? 2.393 3.504 3.399 1.00 93.31 87 PHE A CA 1
ATOM 738 C C . PHE A 1 87 ? 2.708 3.480 1.902 1.00 93.31 87 PHE A C 1
ATOM 740 O O . PHE A 1 87 ? 3.228 2.486 1.383 1.00 93.31 87 PHE A O 1
ATOM 747 N N . GLU A 1 88 ? 2.375 4.564 1.213 1.00 85.88 88 GLU A N 1
ATOM 748 C CA . GLU A 1 88 ? 2.705 4.779 -0.189 1.00 85.88 88 GLU A CA 1
ATOM 749 C C . GLU A 1 88 ? 4.085 5.418 -0.270 1.00 85.88 88 GLU A C 1
ATOM 751 O O . GLU A 1 88 ? 4.264 6.612 -0.052 1.00 85.88 88 GLU A O 1
ATOM 756 N N . GLN A 1 89 ? 5.101 4.615 -0.565 1.00 70.75 89 GLN A N 1
ATOM 757 C CA . GLN A 1 89 ? 6.450 5.133 -0.750 1.00 70.75 89 GLN A CA 1
ATOM 758 C C . GLN A 1 89 ? 6.539 5.834 -2.117 1.00 70.75 89 GLN A C 1
ATOM 760 O O . GLN A 1 89 ? 7.035 5.259 -3.082 1.00 70.75 89 GLN A O 1
ATOM 765 N N . ASN A 1 90 ? 6.046 7.073 -2.204 1.00 59.03 90 ASN A N 1
ATOM 766 C CA . ASN A 1 90 ? 5.926 7.825 -3.461 1.00 59.03 90 ASN A CA 1
ATOM 767 C C . ASN A 1 90 ? 7.263 8.269 -4.085 1.00 59.03 90 ASN A C 1
ATOM 769 O O . ASN A 1 90 ? 7.258 8.880 -5.144 1.00 59.03 90 ASN A O 1
ATOM 773 N N . ASN A 1 91 ? 8.410 7.916 -3.496 1.00 55.81 91 ASN A N 1
ATOM 774 C CA . ASN A 1 91 ? 9.730 8.366 -3.943 1.00 55.81 91 ASN A CA 1
ATOM 775 C C . ASN A 1 91 ? 10.811 7.277 -3.840 1.00 55.81 91 ASN A C 1
ATOM 777 O O . ASN A 1 91 ? 11.857 7.481 -3.228 1.00 55.81 91 ASN A O 1
ATOM 781 N N . MET A 1 92 ? 10.617 6.119 -4.468 1.00 50.00 92 MET A N 1
ATOM 782 C CA . MET A 1 92 ? 11.781 5.543 -5.146 1.00 50.00 92 MET A CA 1
ATOM 783 C C . MET A 1 92 ? 11.740 6.104 -6.557 1.00 50.00 92 MET A C 1
ATOM 785 O O . MET A 1 92 ? 10.772 5.847 -7.272 1.00 50.00 92 MET A O 1
ATOM 789 N N . LEU A 1 93 ? 12.753 6.896 -6.936 1.00 58.03 93 LEU A N 1
ATOM 790 C CA . LEU A 1 93 ? 13.075 7.129 -8.344 1.00 58.03 93 LEU A CA 1
ATOM 791 C C . LEU A 1 93 ? 12.968 5.763 -9.016 1.00 58.03 93 LEU A C 1
ATOM 793 O O . LEU A 1 93 ? 13.789 4.884 -8.744 1.00 58.03 93 LEU A O 1
ATOM 797 N N . LYS A 1 94 ? 11.911 5.534 -9.805 1.00 61.38 94 LYS A N 1
ATOM 798 C CA . LYS A 1 94 ? 11.874 4.338 -10.641 1.00 61.38 94 LYS A CA 1
ATOM 799 C C . LYS A 1 94 ? 13.156 4.423 -11.464 1.00 61.38 94 LYS A C 1
ATOM 801 O O . LYS A 1 94 ? 13.357 5.474 -12.074 1.00 61.38 94 LYS A O 1
ATOM 806 N N . PRO A 1 95 ? 14.041 3.414 -11.432 1.00 63.69 95 PRO A N 1
ATOM 807 C CA . PRO A 1 95 ? 15.254 3.463 -12.231 1.00 63.69 95 PRO A CA 1
ATOM 808 C C . PRO A 1 95 ? 14.835 3.680 -13.688 1.00 63.69 95 PRO A C 1
ATOM 810 O O . PRO A 1 95 ? 14.162 2.839 -14.282 1.00 63.69 95 PRO A O 1
ATOM 813 N N . MET A 1 96 ? 15.131 4.869 -14.213 1.00 71.69 96 MET A N 1
ATOM 814 C CA . MET A 1 96 ? 14.833 5.255 -15.585 1.00 71.69 96 MET A CA 1
ATOM 815 C C . MET A 1 96 ? 16.080 4.990 -16.408 1.00 71.69 96 MET A C 1
ATOM 817 O O . MET A 1 96 ? 17.124 5.593 -16.176 1.00 71.69 96 MET A O 1
ATOM 821 N N . LEU A 1 97 ? 15.956 4.077 -17.364 1.00 83.50 97 LEU A N 1
ATOM 822 C CA . LEU A 1 97 ? 17.012 3.767 -18.313 1.00 83.50 97 LEU A CA 1
ATOM 823 C C . LEU A 1 97 ? 16.769 4.583 -19.577 1.00 83.50 97 LEU A C 1
ATOM 825 O O . LEU A 1 97 ? 15.765 4.388 -20.263 1.00 83.50 97 LEU A O 1
ATOM 829 N N . PHE A 1 98 ? 17.688 5.490 -19.891 1.00 87.94 98 PHE A N 1
ATOM 830 C CA . PHE A 1 98 ? 17.684 6.190 -21.168 1.00 87.94 98 PHE A CA 1
ATOM 831 C C . PHE A 1 98 ? 18.566 5.416 -22.142 1.00 87.94 98 PHE A C 1
ATOM 833 O O . PHE A 1 98 ? 19.781 5.315 -21.958 1.00 87.94 98 PHE A O 1
ATOM 840 N N . ILE A 1 99 ? 17.935 4.849 -23.168 1.00 93.88 99 ILE A N 1
ATOM 841 C CA . ILE A 1 99 ? 18.595 4.020 -24.172 1.00 93.88 99 ILE A CA 1
ATOM 842 C C . ILE A 1 99 ? 18.326 4.636 -25.535 1.00 93.88 99 ILE A C 1
ATOM 844 O O . ILE A 1 99 ? 17.176 4.735 -25.961 1.00 93.88 99 ILE A O 1
ATOM 848 N N . LYS A 1 100 ? 19.389 5.037 -26.232 1.00 95.88 100 LYS A N 1
ATOM 849 C CA . LYS A 1 100 ? 19.296 5.353 -27.655 1.00 95.88 100 LYS A CA 1
ATOM 850 C C . LYS A 1 100 ? 19.504 4.065 -28.448 1.00 95.88 100 LYS A C 1
ATOM 852 O O . LYS A 1 100 ? 20.490 3.370 -28.217 1.00 95.88 100 LYS A O 1
ATOM 857 N N . ILE A 1 101 ? 18.579 3.766 -29.354 1.00 95.44 101 ILE A N 1
ATOM 858 C CA . ILE A 1 101 ? 18.603 2.553 -30.173 1.00 95.44 101 ILE A CA 1
ATOM 859 C C . ILE A 1 101 ? 18.901 2.937 -31.616 1.00 95.44 101 ILE A C 1
ATOM 861 O O . ILE A 1 101 ? 18.209 3.778 -32.185 1.00 95.44 101 ILE A O 1
ATOM 865 N N . ASP A 1 102 ? 19.908 2.292 -32.188 1.00 95.62 102 ASP A N 1
ATOM 866 C CA . ASP A 1 102 ? 20.266 2.377 -33.598 1.00 95.62 102 ASP A CA 1
ATOM 867 C C . ASP A 1 102 ? 20.349 0.949 -34.178 1.00 95.62 102 ASP A C 1
ATOM 869 O O . ASP A 1 102 ? 20.643 -0.012 -33.463 1.00 95.62 102 ASP A O 1
ATOM 873 N N . PHE A 1 103 ? 20.093 0.796 -35.478 1.00 93.94 103 PHE A N 1
ATOM 874 C CA . PHE A 1 103 ? 20.137 -0.496 -36.170 1.00 93.94 103 PHE A CA 1
ATOM 875 C C . PHE A 1 103 ? 21.159 -0.443 -37.302 1.00 93.94 103 PHE A C 1
ATOM 877 O O . PHE A 1 103 ? 21.104 0.455 -38.143 1.00 93.94 103 PHE A O 1
ATOM 884 N N . ALA A 1 104 ? 22.085 -1.401 -37.345 1.00 88.12 104 ALA A N 1
ATOM 885 C CA . ALA A 1 104 ? 23.107 -1.454 -38.387 1.00 88.12 104 ALA A CA 1
ATOM 886 C C . ALA A 1 104 ? 23.562 -2.889 -38.662 1.00 88.12 104 ALA A C 1
ATOM 888 O O . ALA A 1 104 ? 23.862 -3.628 -37.731 1.00 88.12 104 ALA A O 1
ATOM 889 N N . ALA A 1 105 ? 23.649 -3.262 -39.945 1.00 86.19 105 ALA A N 1
ATOM 890 C CA . ALA A 1 105 ? 24.275 -4.504 -40.417 1.00 86.19 105 ALA A CA 1
ATOM 891 C C . ALA A 1 105 ? 23.866 -5.777 -39.641 1.00 86.19 105 ALA A C 1
ATOM 893 O O . ALA A 1 105 ? 24.714 -6.571 -39.250 1.00 86.19 105 ALA A O 1
ATOM 894 N N . GLY A 1 106 ? 22.567 -5.961 -39.392 1.00 87.56 106 GLY A N 1
ATOM 895 C CA . GLY A 1 106 ? 22.074 -7.140 -38.674 1.00 87.56 106 GLY A CA 1
ATOM 896 C C . GLY A 1 106 ? 22.224 -7.075 -37.147 1.00 87.56 106 GLY A C 1
ATOM 897 O O . GLY A 1 106 ? 22.171 -8.103 -36.479 1.00 87.56 106 GLY A O 1
ATOM 898 N N . ARG A 1 107 ? 22.457 -5.882 -36.589 1.00 92.31 107 ARG A N 1
ATOM 899 C CA . ARG A 1 107 ? 22.690 -5.668 -35.157 1.00 92.31 107 ARG A CA 1
ATOM 900 C C . ARG A 1 107 ? 21.822 -4.544 -34.612 1.00 92.31 107 ARG A C 1
ATOM 902 O O . ARG A 1 107 ? 21.572 -3.547 -35.297 1.00 92.31 107 ARG A O 1
ATOM 909 N N . ILE A 1 108 ? 21.438 -4.685 -33.348 1.00 94.69 108 ILE A N 1
ATOM 910 C CA . ILE A 1 108 ? 20.845 -3.633 -32.526 1.00 94.69 108 ILE A CA 1
ATOM 911 C C . ILE A 1 108 ? 21.950 -3.026 -31.668 1.00 94.69 108 ILE A C 1
ATOM 913 O O . ILE A 1 108 ? 22.613 -3.732 -30.906 1.00 94.69 108 ILE A O 1
ATOM 917 N N . LEU A 1 109 ? 22.131 -1.714 -31.773 1.00 95.44 109 LEU A N 1
ATOM 918 C CA . LEU A 1 109 ? 23.047 -0.945 -30.946 1.00 95.44 109 LEU A CA 1
ATOM 919 C C . LEU A 1 109 ? 22.233 -0.152 -29.927 1.00 95.44 109 LEU A C 1
ATOM 921 O O . LEU A 1 109 ? 21.444 0.719 -30.282 1.00 95.44 109 LEU A O 1
ATOM 925 N N . MET A 1 110 ? 22.438 -0.450 -28.651 1.00 96.06 110 MET A N 1
ATOM 926 C CA . MET A 1 110 ? 21.798 0.217 -27.524 1.00 96.06 110 MET A CA 1
ATOM 927 C C . MET A 1 110 ? 22.842 1.048 -26.780 1.00 96.06 110 MET A C 1
ATOM 929 O O . MET A 1 110 ? 23.673 0.510 -26.049 1.00 96.06 110 MET A O 1
ATOM 933 N N . LYS A 1 111 ? 22.804 2.370 -26.954 1.00 95.50 111 LYS A N 1
ATOM 934 C CA . LYS A 1 111 ? 23.652 3.305 -26.208 1.00 95.50 111 LYS A CA 1
ATOM 935 C C . LYS A 1 111 ? 22.954 3.708 -24.912 1.00 95.50 111 LYS A C 1
ATOM 937 O O . LYS A 1 111 ? 21.939 4.407 -24.944 1.00 95.50 111 LYS A O 1
ATOM 942 N N . LEU A 1 112 ? 23.511 3.270 -23.790 1.00 93.62 112 LEU A N 1
ATOM 943 C CA . LEU A 1 112 ? 23.012 3.530 -22.443 1.00 93.62 112 LEU A CA 1
ATOM 944 C C . LEU A 1 112 ? 23.540 4.882 -21.940 1.00 93.62 112 LEU A C 1
ATOM 946 O O . LEU A 1 112 ? 24.667 5.278 -22.245 1.00 93.62 112 LEU A O 1
ATOM 950 N N . SER A 1 113 ? 22.737 5.601 -21.154 1.00 87.56 113 SER A N 1
ATOM 951 C CA . SER A 1 113 ? 23.145 6.881 -20.552 1.00 87.56 113 SER A CA 1
ATOM 952 C C . SER A 1 113 ? 24.246 6.750 -19.496 1.00 87.56 113 SER A C 1
ATOM 954 O O . SER A 1 113 ? 24.935 7.726 -19.210 1.00 87.56 113 SER A O 1
ATOM 956 N N . SER A 1 114 ? 24.400 5.567 -18.900 1.00 86.19 114 SER A N 1
ATOM 957 C CA . SER A 1 114 ? 25.399 5.271 -17.874 1.00 86.19 114 SER A CA 1
ATOM 958 C C . SER A 1 114 ? 25.816 3.793 -17.931 1.00 86.19 114 SER A C 1
ATOM 960 O O . SER A 1 114 ? 25.328 3.039 -18.779 1.00 86.19 114 SER A O 1
ATOM 962 N N . ASN A 1 115 ? 26.722 3.369 -17.044 1.00 84.31 115 ASN A N 1
ATOM 963 C CA . ASN A 1 115 ? 27.131 1.969 -16.947 1.00 84.31 115 ASN A CA 1
ATOM 964 C C . ASN A 1 115 ? 26.080 1.126 -16.192 1.00 84.31 115 ASN A C 1
ATOM 966 O O . ASN A 1 115 ? 26.226 0.818 -15.008 1.00 84.31 115 ASN A O 1
ATOM 970 N N . GLU A 1 116 ? 25.013 0.744 -16.893 1.00 86.88 116 GLU A N 1
ATOM 971 C CA . GLU A 1 116 ? 23.841 0.051 -16.339 1.00 86.88 116 GLU A CA 1
ATOM 972 C C . GLU A 1 116 ? 24.043 -1.479 -16.261 1.00 86.88 116 GLU A C 1
ATOM 974 O O . GLU A 1 116 ? 23.367 -2.263 -16.935 1.00 86.88 116 GLU A O 1
ATOM 979 N N . LYS A 1 117 ? 24.984 -1.940 -15.422 1.00 87.81 117 LYS A N 1
ATOM 980 C CA . LYS A 1 117 ? 25.394 -3.364 -15.324 1.00 87.81 117 LYS A CA 1
ATOM 981 C C . LYS A 1 117 ? 24.242 -4.347 -15.094 1.00 87.81 117 LYS A C 1
ATOM 983 O O . LYS A 1 117 ? 24.254 -5.454 -15.638 1.00 87.81 117 LYS A O 1
ATOM 988 N N . LEU A 1 118 ? 23.245 -3.954 -14.300 1.00 86.69 118 LEU A N 1
ATOM 989 C CA . LEU A 1 118 ? 22.067 -4.785 -14.033 1.00 86.69 118 LEU A CA 1
ATOM 990 C C . LEU A 1 118 ? 21.228 -4.996 -15.296 1.00 86.69 118 LEU A C 1
ATOM 992 O O . LEU A 1 118 ? 20.817 -6.121 -15.573 1.00 86.69 118 LEU A O 1
ATOM 996 N N . PHE A 1 119 ? 21.026 -3.941 -16.085 1.00 91.12 119 PHE A N 1
ATOM 997 C CA . PHE A 1 119 ? 20.301 -4.025 -17.349 1.00 91.12 119 PHE A CA 1
ATOM 998 C C . PHE A 1 119 ? 21.057 -4.882 -18.371 1.00 91.12 119 PHE A C 1
ATOM 1000 O O . PHE A 1 119 ? 20.470 -5.767 -18.985 1.00 91.12 119 PHE A O 1
ATOM 1007 N N . VAL A 1 120 ? 22.375 -4.695 -18.493 1.00 92.62 120 VAL A N 1
ATOM 1008 C CA . VAL A 1 120 ? 23.224 -5.521 -19.372 1.00 92.62 120 VAL A CA 1
ATOM 1009 C C . VAL A 1 120 ? 23.135 -7.001 -18.997 1.00 92.62 120 VAL A C 1
ATOM 1011 O O . VAL A 1 120 ? 22.974 -7.857 -19.866 1.00 92.62 120 VAL A O 1
ATOM 1014 N N . THR A 1 121 ? 23.195 -7.308 -17.700 1.00 93.31 121 THR A N 1
ATOM 1015 C CA . THR A 1 121 ? 23.058 -8.682 -17.195 1.00 93.31 121 THR A CA 1
ATOM 1016 C C . THR A 1 121 ? 21.681 -9.256 -17.522 1.00 93.31 121 THR A C 1
ATOM 1018 O O . THR A 1 121 ? 21.578 -10.394 -17.971 1.00 93.31 121 THR A O 1
ATOM 1021 N N . TYR A 1 122 ? 20.625 -8.459 -17.351 1.00 93.25 122 TYR A N 1
ATOM 1022 C CA . TYR A 1 122 ? 19.266 -8.852 -17.706 1.00 93.25 122 TYR A CA 1
ATOM 1023 C C . TYR A 1 122 ? 19.132 -9.186 -19.199 1.00 93.25 122 TYR A C 1
ATOM 1025 O O . TYR A 1 122 ? 18.613 -10.248 -19.532 1.00 93.25 122 TYR A O 1
ATOM 1033 N N . ILE A 1 123 ? 19.650 -8.334 -20.092 1.00 93.75 123 ILE A N 1
ATOM 1034 C CA . ILE A 1 123 ? 19.608 -8.570 -21.543 1.00 93.75 123 ILE A CA 1
ATOM 1035 C C . ILE A 1 123 ? 20.371 -9.845 -21.918 1.00 93.75 123 ILE A C 1
ATOM 1037 O O . ILE A 1 123 ? 19.834 -10.668 -22.655 1.00 93.75 123 ILE A O 1
ATOM 1041 N N . ARG A 1 124 ? 21.568 -10.062 -21.356 1.00 93.88 124 ARG A N 1
ATOM 1042 C CA . ARG A 1 124 ? 22.341 -11.300 -21.565 1.00 93.88 124 ARG A CA 1
ATOM 1043 C C . ARG A 1 124 ? 21.581 -12.549 -21.131 1.00 93.88 124 ARG A C 1
ATOM 1045 O O . ARG A 1 124 ? 21.575 -13.545 -21.842 1.00 93.88 124 ARG A O 1
ATOM 1052 N N . ASN A 1 125 ? 20.916 -12.480 -19.982 1.00 92.75 125 ASN A N 1
ATOM 1053 C CA . ASN A 1 125 ? 20.144 -13.600 -19.452 1.00 92.75 125 ASN A CA 1
ATOM 1054 C C . ASN A 1 125 ? 18.844 -13.851 -20.217 1.00 92.75 125 ASN A C 1
ATOM 1056 O O . ASN A 1 125 ? 18.328 -14.962 -20.156 1.00 92.75 125 ASN A O 1
ATOM 1060 N N . TYR A 1 126 ? 18.281 -12.839 -20.874 1.00 94.31 126 TYR A N 1
ATOM 1061 C CA . TYR A 1 126 ? 17.060 -12.989 -21.660 1.00 94.31 126 TYR A CA 1
ATOM 1062 C C . TYR A 1 126 ? 17.362 -13.534 -23.061 1.00 94.31 126 TYR A C 1
ATOM 1064 O O . TYR A 1 126 ? 16.712 -14.467 -23.519 1.00 94.31 126 TYR A O 1
ATOM 1072 N N . PHE A 1 127 ? 18.388 -12.996 -23.720 1.00 91.44 127 PHE A N 1
ATOM 1073 C CA . PHE A 1 127 ? 18.798 -13.372 -25.073 1.00 91.44 127 PHE A CA 1
ATOM 1074 C C . PHE A 1 127 ? 19.998 -14.337 -25.055 1.00 91.44 127 PHE A C 1
ATOM 1076 O O . PHE A 1 127 ? 20.974 -14.129 -25.767 1.00 91.44 127 PHE A O 1
ATOM 1083 N N . GLN A 1 128 ? 19.935 -15.401 -24.246 1.00 89.12 128 GLN A N 1
ATOM 1084 C CA . GLN A 1 128 ? 21.075 -16.310 -24.004 1.00 89.12 128 GLN A CA 1
ATOM 1085 C C . GLN A 1 128 ? 21.645 -16.944 -25.281 1.00 89.12 128 GLN A C 1
ATOM 1087 O O . GLN A 1 128 ? 22.843 -17.188 -25.364 1.00 89.12 128 GLN A O 1
ATOM 1092 N N . ASP A 1 129 ? 20.789 -17.166 -26.281 1.00 89.31 129 ASP A N 1
ATOM 1093 C CA . ASP A 1 129 ? 21.164 -17.773 -27.563 1.00 89.31 129 ASP A CA 1
ATOM 1094 C C . ASP A 1 129 ? 21.647 -16.759 -28.615 1.00 89.31 129 ASP A C 1
ATOM 1096 O O . ASP A 1 129 ? 21.805 -17.119 -29.783 1.00 89.31 129 ASP A O 1
ATOM 1100 N N . HIS A 1 130 ? 21.809 -15.485 -28.248 1.00 89.88 130 HIS A N 1
ATOM 1101 C CA . HIS A 1 130 ? 22.288 -14.435 -29.145 1.00 89.88 130 HIS A CA 1
ATOM 1102 C C . HIS A 1 130 ? 23.696 -13.996 -28.752 1.00 89.88 130 HIS A C 1
ATOM 1104 O O . HIS A 1 130 ? 24.071 -14.008 -27.579 1.00 89.88 130 HIS A O 1
ATOM 1110 N N . ASN A 1 131 ? 24.465 -13.541 -29.740 1.00 91.00 131 ASN A N 1
ATOM 1111 C CA . ASN A 1 131 ? 25.739 -12.899 -29.468 1.00 91.00 131 ASN A CA 1
ATOM 1112 C C . ASN A 1 131 ? 25.500 -11.478 -28.930 1.00 91.00 131 ASN A C 1
ATOM 1114 O O . ASN A 1 131 ? 24.839 -10.658 -29.577 1.00 91.00 131 ASN A O 1
ATOM 1118 N N . ILE A 1 132 ? 26.001 -11.214 -27.719 1.00 94.19 132 ILE A N 1
ATOM 1119 C CA . ILE A 1 132 ? 25.776 -9.964 -26.985 1.00 94.19 132 ILE A CA 1
ATOM 1120 C C . ILE A 1 132 ? 27.095 -9.440 -26.441 1.00 94.19 132 ILE A C 1
ATOM 1122 O O . ILE A 1 132 ? 27.691 -10.017 -25.527 1.00 94.19 132 ILE A O 1
ATOM 1126 N N . GLU A 1 133 ? 27.491 -8.268 -26.914 1.00 93.88 133 GLU A N 1
ATOM 1127 C CA . GLU A 1 133 ? 28.707 -7.587 -26.484 1.00 93.88 133 GLU A CA 1
ATOM 1128 C C . GLU A 1 133 ? 28.361 -6.289 -25.759 1.00 93.88 133 GLU A C 1
ATOM 1130 O O . GLU A 1 133 ? 27.465 -5.554 -26.164 1.00 93.88 133 GLU A O 1
ATOM 1135 N N . TYR A 1 134 ? 29.075 -5.984 -24.675 1.00 95.19 134 TYR A N 1
ATOM 1136 C CA . TYR A 1 134 ? 28.911 -4.721 -23.959 1.00 95.19 134 TYR A CA 1
ATOM 1137 C C . TYR A 1 134 ? 30.259 -4.048 -23.768 1.00 95.19 134 TYR A C 1
ATOM 1139 O O . TYR A 1 134 ? 31.171 -4.633 -23.183 1.00 95.19 134 TYR A O 1
ATOM 1147 N N . ASN A 1 135 ? 30.366 -2.810 -24.238 1.00 93.00 135 ASN A N 1
ATOM 1148 C CA . ASN A 1 135 ? 31.554 -1.991 -24.081 1.00 93.00 135 ASN A CA 1
ATOM 1149 C C . ASN A 1 135 ? 31.336 -0.976 -22.948 1.00 93.00 135 ASN A C 1
ATOM 1151 O O . ASN A 1 135 ? 30.639 0.024 -23.127 1.00 93.00 135 ASN A O 1
ATOM 1155 N N . GLU A 1 136 ? 31.970 -1.215 -21.794 1.00 90.56 136 GLU A N 1
ATOM 1156 C CA . GLU A 1 136 ? 31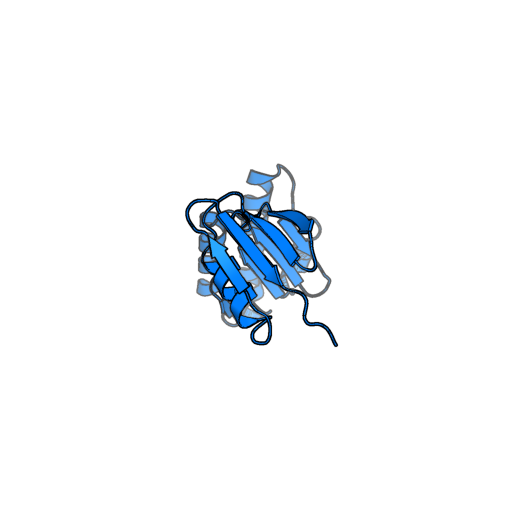.828 -0.363 -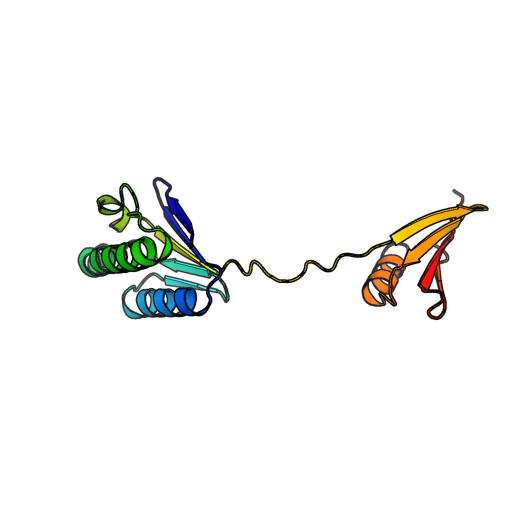20.601 1.00 90.56 136 GLU A CA 1
ATOM 1157 C C . GLU A 1 136 ? 32.389 1.059 -20.788 1.00 90.56 136 GLU A C 1
ATOM 1159 O O . GLU A 1 136 ? 31.958 1.977 -20.100 1.00 90.56 136 GLU A O 1
ATOM 1164 N N . MET A 1 137 ? 33.337 1.269 -21.710 1.00 90.38 137 MET A N 1
ATOM 1165 C CA . MET A 1 137 ? 33.916 2.599 -21.954 1.00 90.38 137 MET A CA 1
ATOM 1166 C C . MET A 1 137 ? 32.973 3.503 -22.749 1.00 90.38 137 MET A C 1
ATOM 1168 O O . MET A 1 137 ? 32.966 4.717 -22.567 1.00 90.38 137 MET A O 1
ATOM 1172 N N . THR A 1 138 ? 32.194 2.912 -23.653 1.00 92.50 138 THR A N 1
ATOM 1173 C CA . THR A 1 138 ? 31.274 3.644 -24.538 1.00 92.50 138 THR A CA 1
ATOM 1174 C C . THR A 1 138 ? 29.815 3.545 -24.094 1.00 92.50 138 THR A C 1
ATOM 1176 O O . THR A 1 138 ? 28.974 4.271 -24.626 1.00 92.50 138 THR A O 1
ATOM 1179 N N . ASN A 1 139 ? 29.520 2.685 -23.111 1.00 94.06 139 ASN A N 1
ATOM 1180 C CA . ASN A 1 139 ? 28.177 2.311 -22.665 1.00 94.06 139 ASN A CA 1
ATOM 1181 C C . ASN A 1 139 ? 27.292 1.812 -23.822 1.00 94.06 139 ASN A C 1
ATOM 1183 O O . ASN A 1 139 ? 26.098 2.108 -23.877 1.00 94.06 139 ASN A O 1
ATOM 1187 N N . ILE A 1 140 ? 27.880 1.077 -24.770 1.00 94.69 140 ILE A N 1
ATOM 1188 C CA . ILE A 1 140 ? 27.167 0.516 -25.923 1.00 94.69 140 ILE A CA 1
ATOM 1189 C C . ILE A 1 140 ? 27.005 -0.989 -25.724 1.00 94.69 140 ILE A C 1
ATOM 1191 O O . ILE A 1 140 ? 27.988 -1.716 -25.573 1.00 94.69 140 ILE A O 1
ATOM 1195 N N . LEU A 1 141 ? 25.753 -1.441 -25.736 1.00 95.56 141 LEU A N 1
ATOM 1196 C CA . LEU A 1 141 ? 25.351 -2.842 -25.768 1.00 95.56 141 LEU A CA 1
ATOM 1197 C C . LEU A 1 141 ? 24.956 -3.205 -27.202 1.00 95.56 141 LEU A C 1
ATOM 1199 O O . LEU A 1 141 ? 24.093 -2.556 -27.791 1.00 95.56 141 LEU A O 1
ATOM 1203 N N . ILE A 1 142 ? 25.595 -4.224 -27.760 1.00 95.25 142 ILE A N 1
ATOM 1204 C CA . ILE A 1 142 ? 25.375 -4.711 -29.120 1.00 95.25 142 ILE A CA 1
ATOM 1205 C C . ILE A 1 142 ? 24.706 -6.078 -29.018 1.00 95.25 142 ILE A C 1
ATOM 1207 O O . ILE A 1 142 ? 25.226 -6.966 -28.347 1.00 95.25 142 ILE A O 1
ATOM 1211 N N . LEU A 1 143 ? 23.558 -6.231 -29.672 1.00 95.38 143 LEU A N 1
ATOM 1212 C CA . LEU A 1 143 ? 22.831 -7.493 -29.810 1.00 95.38 143 LEU A CA 1
ATOM 1213 C C . LEU A 1 143 ? 22.770 -7.845 -31.297 1.00 95.38 143 LEU A C 1
ATOM 1215 O O . LEU A 1 143 ? 22.220 -7.078 -32.089 1.00 95.38 143 LEU A O 1
ATOM 1219 N N . GLU A 1 144 ? 23.339 -8.981 -31.688 1.00 93.00 144 GLU A N 1
ATOM 1220 C CA . GLU A 1 144 ? 23.236 -9.471 -33.066 1.00 93.00 144 GLU A CA 1
ATOM 1221 C C . GLU A 1 144 ? 21.886 -10.159 -33.290 1.00 93.00 144 GLU A C 1
ATOM 1223 O O . GLU A 1 144 ? 21.377 -10.832 -32.394 1.00 93.00 144 GLU A O 1
ATOM 1228 N N . TYR A 1 145 ? 21.292 -10.002 -34.475 1.00 86.19 145 TYR A N 1
ATOM 1229 C CA . TYR A 1 145 ? 20.120 -10.791 -34.843 1.00 86.19 145 TYR A CA 1
ATOM 1230 C C . TYR A 1 145 ? 20.494 -12.266 -34.966 1.00 86.19 145 TYR A C 1
ATOM 1232 O O . TYR A 1 145 ? 21.558 -12.616 -35.480 1.00 86.19 145 TYR A O 1
ATOM 1240 N N . LYS A 1 146 ? 19.580 -13.141 -34.557 1.00 77.25 146 LYS A N 1
ATOM 1241 C CA . LYS A 1 146 ? 19.632 -14.545 -34.941 1.00 77.25 146 LYS A CA 1
ATOM 1242 C C . LYS A 1 146 ? 18.998 -14.651 -36.324 1.00 77.25 146 LYS A C 1
ATOM 1244 O O . LYS A 1 146 ? 17.821 -14.335 -36.478 1.00 77.25 146 LYS A O 1
ATOM 1249 N N . ASN A 1 147 ? 19.780 -15.032 -37.329 1.00 65.44 147 ASN A N 1
ATOM 1250 C CA . ASN A 1 147 ? 19.188 -15.475 -38.586 1.00 65.44 147 ASN A CA 1
ATOM 1251 C C . ASN A 1 147 ? 18.465 -16.798 -38.292 1.00 65.44 147 ASN A C 1
ATOM 1253 O O . ASN A 1 147 ? 19.083 -17.704 -37.726 1.00 65.44 147 ASN A O 1
ATOM 1257 N N . GLU A 1 148 ? 17.168 -16.860 -38.599 1.00 58.34 148 GLU A N 1
ATOM 1258 C CA . GLU A 1 148 ? 16.426 -18.127 -38.678 1.00 58.34 148 GLU A CA 1
ATOM 1259 C C . GLU A 1 148 ? 16.954 -18.997 -39.825 1.00 58.34 148 GLU A C 1
ATOM 1261 O O . GLU A 1 148 ? 17.320 -18.431 -40.884 1.00 58.34 148 GLU A O 1
#